Protein AF-A0A9X8VBF4-F1 (afdb_monomer)

InterPro domains:
  IPR005248 Nicotinate/nicotinamide nucleotide adenylyltransferase [PTHR39321] (1-58)
  IPR014729 Rossmann-like alpha/beta/alpha sandwich fold [G3DSA:3.40.50.620] (1-81)

Nearest PDB structures (foldseek):
  6kg3-assembly2_C  TM=9.609E-01  e=2.227E-06  Escherichia coli NCCP15648
  6kh2-assembly3_C  TM=9.630E-01  e=5.297E-06  Escherichia coli NCCP15648
  1k4k-assembly1_A  TM=9.306E-01  e=3.203E-05  Escherichia coli
  4wso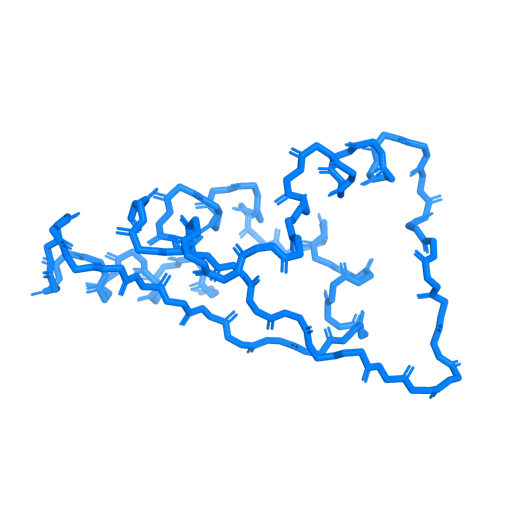-assembly2_B  TM=8.830E-01  e=7.345E-04  Burkholderia thailandensis E264
  3mmx-assembly4_G  TM=8.129E-01  e=4.442E-03  Bacillus anthracis

Mean predicted aligned error: 3.71 Å

Foldseek 3Di:
DVLVVLVVVCVVVDDQDAAEDEDEPVCLLCLVVDDVSVCCVVRHHYHYDYDPPDDPDHPDPVSRVVCVVRDDPDVVCSNVD

pLDDT: mean 91.72, std 7.05, range [55.75, 97.5]

Radius of gyration: 13.03 Å; Cα contacts (8 Å, |Δi|>4): 72; chains: 1; bounding box: 29×20×36 Å

Sequence (81 aa):
YTIETLETIRKERGAAQPLAFIIGQDSLLTLHKWHRWQALLDVCHLLVLARPGYNDRMDTPELQQWLERHRTADPALLSRR

Secondary structure (DSSP, 8-state):
-HHHHHHHHHHHH-SSS--EEEEEHHHHHTGGGSTTGGGHHHH-EEEEE--TTS-SS-SSHHHHHHHHHH--S-GGGGG--

Organism: Serratia marcescens (NCBI:txid615)

Solvent-accessible surface area (backbone atoms only — not comparable to full-atom values): 5061 Å² total; per-residue (Å²): 107,76,49,60,57,46,50,52,51,35,67,75,64,39,82,85,55,58,43,73,47,80,43,46,42,73,52,58,67,49,35,86,76,42,75,67,44,77,57,41,66,78,58,29,46,80,45,70,44,84,50,92,96,58,82,93,69,49,96,42,73,69,54,36,50,53,49,62,74,72,60,75,90,59,70,72,56,55,74,72,83

Structure (mmCIF, N/CA/C/O backbone):
data_AF-A0A9X8VBF4-F1
#
_entry.id   AF-A0A9X8VBF4-F1
#
loop_
_atom_site.group_PDB
_atom_site.id
_atom_site.type_symbol
_atom_site.label_atom_id
_atom_site.label_alt_id
_atom_site.label_comp_id
_atom_site.label_asym_id
_atom_site.label_entity_id
_atom_site.label_seq_id
_atom_site.pdbx_PDB_ins_code
_atom_site.Cartn_x
_atom_site.Cartn_y
_atom_site.Cartn_z
_atom_site.occupancy
_atom_site.B_iso_or_equiv
_atom_site.auth_seq_id
_atom_site.auth_comp_id
_atom_site.auth_asym_id
_atom_site.auth_atom_id
_atom_site.pdbx_PDB_model_num
ATOM 1 N N . TYR A 1 1 ? 6.755 7.187 8.686 1.00 89.50 1 TYR A N 1
ATOM 2 C CA . TYR A 1 1 ? 6.601 6.348 7.471 1.00 89.50 1 TYR A CA 1
ATOM 3 C C . TYR A 1 1 ? 5.127 6.165 7.127 1.00 89.50 1 TYR A C 1
ATOM 5 O O . TYR A 1 1 ? 4.312 6.238 8.035 1.00 89.50 1 TYR A O 1
ATOM 13 N N . THR A 1 2 ? 4.762 5.884 5.865 1.00 95.44 2 THR A N 1
ATOM 14 C CA . THR A 1 2 ? 3.347 5.725 5.449 1.00 95.44 2 THR A CA 1
ATOM 15 C C . THR A 1 2 ? 2.582 4.704 6.295 1.00 95.44 2 THR A C 1
ATOM 17 O O . THR A 1 2 ? 1.452 4.963 6.699 1.00 95.44 2 THR A O 1
ATOM 20 N N . ILE A 1 3 ? 3.219 3.574 6.620 1.00 97.44 3 ILE A N 1
ATOM 21 C CA . ILE A 1 3 ? 2.626 2.531 7.465 1.00 97.44 3 ILE A CA 1
ATOM 22 C C . ILE A 1 3 ? 2.223 3.049 8.854 1.00 97.44 3 ILE A C 1
ATOM 24 O O . ILE A 1 3 ? 1.125 2.759 9.304 1.00 97.44 3 ILE A O 1
ATOM 28 N N . GLU A 1 4 ? 3.048 3.873 9.503 1.00 97.38 4 GLU A N 1
ATOM 29 C CA . GLU A 1 4 ? 2.766 4.401 10.849 1.00 97.38 4 GLU A CA 1
ATOM 30 C C . GLU A 1 4 ? 1.558 5.343 10.832 1.00 97.38 4 GLU A C 1
ATOM 32 O O . GLU A 1 4 ? 0.715 5.313 11.726 1.00 97.38 4 GLU A O 1
ATOM 37 N N . THR A 1 5 ? 1.439 6.162 9.783 1.00 96.94 5 THR A N 1
ATOM 38 C CA . THR A 1 5 ? 0.274 7.029 9.585 1.00 96.94 5 THR A CA 1
ATOM 39 C C . THR A 1 5 ? -0.998 6.202 9.404 1.00 96.94 5 THR A C 1
ATOM 41 O O . THR A 1 5 ? -2.014 6.492 10.034 1.00 96.94 5 THR A O 1
ATOM 44 N N . LEU A 1 6 ? -0.947 5.145 8.588 1.00 96.75 6 LEU A N 1
ATOM 45 C CA . LEU A 1 6 ? -2.095 4.268 8.354 1.00 96.75 6 LEU A CA 1
ATOM 46 C C . LEU A 1 6 ? -2.467 3.444 9.594 1.00 96.75 6 LEU A C 1
ATOM 48 O O . LEU A 1 6 ? -3.652 3.269 9.859 1.00 96.75 6 LEU A O 1
ATOM 52 N N . GLU A 1 7 ? -1.491 2.991 10.385 1.00 96.56 7 GLU A N 1
ATOM 53 C CA . GLU A 1 7 ? -1.724 2.320 11.671 1.00 96.56 7 GLU A CA 1
ATOM 54 C C . GLU A 1 7 ? -2.437 3.253 12.665 1.00 96.56 7 GLU A C 1
ATOM 56 O O . GLU A 1 7 ? -3.379 2.827 13.335 1.00 96.56 7 GLU A O 1
ATOM 61 N N . THR A 1 8 ? -2.042 4.528 12.740 1.00 96.94 8 THR A N 1
ATOM 62 C CA . THR A 1 8 ? -2.722 5.532 13.578 1.00 96.94 8 THR A CA 1
ATOM 63 C C . THR A 1 8 ? -4.161 5.759 13.117 1.00 96.94 8 THR A C 1
ATOM 65 O O . THR A 1 8 ? -5.084 5.629 13.919 1.00 96.94 8 THR A O 1
ATOM 68 N N . ILE A 1 9 ? -4.383 5.976 11.816 1.00 95.75 9 ILE A N 1
ATOM 69 C CA . ILE A 1 9 ? -5.736 6.148 11.261 1.00 95.75 9 ILE A CA 1
ATOM 70 C C . ILE A 1 9 ? -6.592 4.896 11.507 1.00 95.75 9 ILE A C 1
ATOM 72 O O . ILE A 1 9 ? -7.762 5.002 11.873 1.00 95.75 9 ILE A O 1
ATOM 76 N N . ARG A 1 10 ? -6.023 3.694 11.349 1.00 94.19 10 ARG A N 1
ATOM 77 C CA . ARG A 1 10 ? -6.720 2.429 11.614 1.00 94.19 10 ARG A CA 1
ATOM 78 C C . ARG A 1 10 ? -7.129 2.300 13.083 1.00 94.19 10 ARG A C 1
ATOM 80 O O . ARG A 1 10 ? -8.236 1.839 13.354 1.00 94.19 10 ARG A O 1
ATOM 87 N N . LYS A 1 11 ? -6.281 2.724 14.026 1.00 95.00 11 LYS A N 1
ATOM 88 C CA . LYS A 1 11 ? -6.620 2.749 15.460 1.00 95.00 11 LYS A CA 1
ATOM 89 C C . LYS A 1 11 ? -7.769 3.711 15.758 1.00 95.00 11 LYS A C 1
ATOM 91 O O . LYS A 1 11 ? -8.649 3.364 16.535 1.00 95.00 11 LYS A O 1
ATOM 96 N N . GLU A 1 12 ? -7.7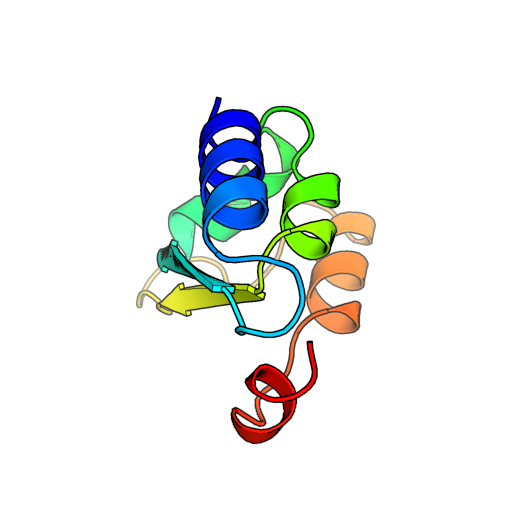90 4.875 15.116 1.00 95.06 12 GLU A N 1
ATOM 97 C CA . GLU A 1 12 ? -8.840 5.885 15.305 1.00 95.06 12 GLU A CA 1
ATOM 98 C C . GLU A 1 12 ? -10.185 5.482 14.682 1.00 95.06 12 GLU A C 1
ATOM 100 O O . GLU A 1 12 ? -11.240 5.744 15.255 1.00 95.06 12 GLU A O 1
ATOM 105 N N . ARG A 1 13 ? -10.167 4.846 13.502 1.00 92.75 13 ARG A N 1
ATOM 106 C CA . ARG A 1 13 ? -11.382 4.450 12.762 1.00 92.75 13 ARG A CA 1
ATOM 107 C C . ARG A 1 13 ? -11.930 3.080 13.168 1.00 92.75 13 ARG A C 1
ATOM 109 O O . ARG A 1 13 ? -13.087 2.778 12.886 1.00 92.75 13 ARG A O 1
ATOM 116 N N . GLY A 1 14 ? -11.116 2.254 13.820 1.00 90.62 14 GLY A N 1
ATOM 117 C CA . GLY A 1 14 ? -11.461 0.884 14.183 1.00 90.62 14 GLY A CA 1
ATOM 118 C C . GLY A 1 14 ? -11.407 -0.094 13.003 1.00 90.62 14 GLY A C 1
ATOM 119 O O . GLY A 1 14 ? -11.098 0.259 11.863 1.00 90.62 14 GLY A O 1
ATOM 120 N N . ALA A 1 15 ? -11.690 -1.367 13.286 1.00 87.19 15 ALA A N 1
ATOM 121 C CA . ALA A 1 15 ? -11.565 -2.463 12.319 1.00 87.19 15 ALA A CA 1
ATOM 122 C C . ALA A 1 15 ? -12.796 -2.656 11.414 1.00 87.19 15 ALA A C 1
ATOM 124 O O . ALA A 1 15 ? -12.720 -3.405 10.451 1.00 87.19 15 ALA A O 1
ATOM 125 N N . ALA A 1 16 ? -13.928 -2.016 11.723 1.00 87.25 16 ALA A N 1
ATOM 126 C CA . ALA A 1 16 ? -15.185 -2.237 11.002 1.00 87.25 16 ALA A CA 1
ATOM 127 C C . ALA A 1 16 ? -15.317 -1.402 9.719 1.00 87.25 16 ALA A C 1
ATOM 129 O O . ALA A 1 16 ? -16.059 -1.778 8.816 1.00 87.25 16 ALA A O 1
ATOM 130 N N . GLN A 1 17 ? -14.633 -0.256 9.643 1.00 89.62 17 GLN A N 1
ATOM 131 C CA . GLN A 1 17 ? -14.698 0.625 8.482 1.00 89.62 17 GLN A CA 1
ATOM 132 C C . GLN A 1 17 ? -13.562 0.290 7.503 1.00 89.62 17 GLN A C 1
ATOM 134 O O . GLN A 1 17 ? -12.398 0.352 7.907 1.00 89.62 17 GLN A O 1
ATOM 139 N N . PRO A 1 18 ? -13.847 0.002 6.221 1.00 91.94 18 PRO A N 1
ATOM 140 C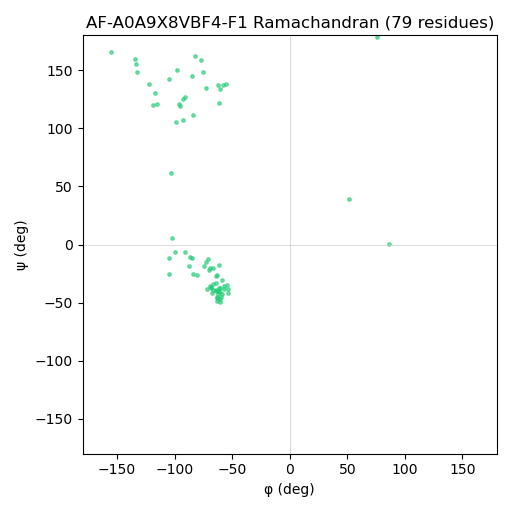 CA . PRO A 1 18 ? -12.802 -0.157 5.219 1.00 91.94 18 PRO A CA 1
ATOM 141 C C . PRO A 1 18 ? -11.947 1.106 5.104 1.00 91.94 18 PRO A C 1
ATOM 143 O O . PRO A 1 18 ? -12.462 2.227 5.094 1.00 91.94 18 PRO A O 1
ATOM 146 N N . LEU A 1 19 ? -10.632 0.925 5.004 1.00 93.88 19 LEU A N 1
ATOM 147 C CA . LEU A 1 19 ? -9.673 2.008 4.798 1.00 93.88 19 LEU A CA 1
ATOM 148 C C . LEU A 1 19 ? -8.983 1.780 3.463 1.00 93.88 19 LEU A C 1
ATOM 150 O O . LEU A 1 19 ? -8.483 0.685 3.216 1.00 93.88 19 LEU A O 1
ATOM 154 N N . ALA A 1 20 ? -8.933 2.810 2.626 1.00 94.44 20 ALA A N 1
ATOM 155 C CA . ALA A 1 20 ? -8.249 2.763 1.346 1.00 94.44 20 ALA A CA 1
ATOM 156 C C . ALA A 1 20 ? -7.176 3.850 1.274 1.00 94.44 20 ALA A C 1
ATOM 158 O O . ALA A 1 20 ? -7.406 4.989 1.682 1.00 94.44 20 ALA A O 1
ATOM 159 N N . PHE A 1 21 ? -6.018 3.497 0.728 1.00 96.38 21 PHE A N 1
ATOM 160 C CA . PHE A 1 21 ? -4.925 4.414 0.450 1.00 96.38 21 PHE A CA 1
ATOM 161 C C . PHE A 1 21 ? -4.706 4.495 -1.062 1.00 96.38 21 PHE A C 1
ATOM 163 O O . PHE A 1 21 ? -4.477 3.482 -1.725 1.00 96.38 21 PHE A O 1
ATOM 170 N N . ILE A 1 22 ? -4.834 5.702 -1.615 1.00 96.19 22 ILE A N 1
ATOM 171 C CA . ILE A 1 22 ? -4.764 5.943 -3.058 1.00 96.19 22 ILE A CA 1
ATOM 172 C C . ILE A 1 22 ? -3.320 6.254 -3.441 1.00 96.19 22 ILE A C 1
ATOM 174 O O . ILE A 1 22 ? -2.709 7.158 -2.873 1.00 96.19 22 ILE A O 1
ATOM 178 N N . ILE A 1 23 ? -2.796 5.528 -4.426 1.00 96.06 23 ILE A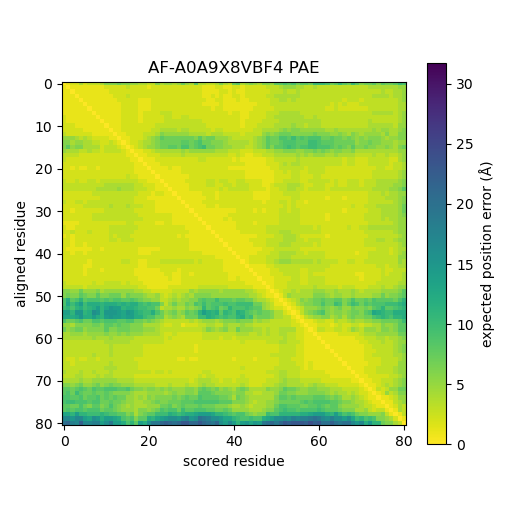 N 1
ATOM 179 C CA . ILE A 1 23 ? -1.446 5.712 -4.963 1.00 96.06 23 ILE A CA 1
ATOM 180 C C . ILE A 1 23 ? -1.453 5.689 -6.493 1.00 96.06 23 ILE A C 1
ATOM 182 O O . ILE A 1 23 ? -2.375 5.168 -7.119 1.00 96.06 23 ILE A O 1
ATOM 186 N N . GLY A 1 24 ? -0.409 6.237 -7.109 1.00 94.69 24 GLY A N 1
ATOM 187 C CA . GLY A 1 24 ? -0.172 6.094 -8.546 1.00 94.69 24 GLY A CA 1
ATOM 188 C C . GLY A 1 24 ? 0.514 4.772 -8.908 1.00 94.69 24 GLY A C 1
ATOM 189 O O . GLY A 1 24 ? 1.140 4.124 -8.065 1.00 94.69 24 GLY A O 1
ATOM 190 N N . GLN A 1 25 ? 0.431 4.389 -10.186 1.00 93.31 25 GLN A N 1
ATOM 191 C CA . GLN A 1 25 ? 1.150 3.238 -10.754 1.00 93.31 25 GLN A CA 1
ATOM 192 C C . GLN A 1 25 ? 2.668 3.293 -10.493 1.00 93.31 25 GLN A C 1
ATOM 194 O O . GLN A 1 25 ? 3.295 2.280 -10.207 1.00 93.31 25 GLN A O 1
ATOM 199 N N . ASP A 1 26 ? 3.268 4.478 -10.550 1.00 92.88 26 ASP A N 1
ATOM 200 C CA . ASP A 1 26 ? 4.684 4.726 -10.259 1.00 92.88 26 ASP A CA 1
ATOM 201 C C . ASP A 1 26 ? 5.068 4.380 -8.809 1.00 92.88 26 ASP A C 1
ATOM 203 O O . ASP A 1 26 ? 6.114 3.779 -8.543 1.00 92.88 26 ASP A O 1
ATOM 207 N N . SER A 1 27 ? 4.180 4.705 -7.870 1.00 95.06 27 SER A N 1
ATOM 208 C CA . SER A 1 27 ? 4.326 4.342 -6.461 1.00 95.06 27 SER A CA 1
ATOM 209 C C . SER A 1 27 ? 4.171 2.835 -6.246 1.00 95.06 27 SER A C 1
ATOM 211 O O . SER A 1 27 ? 4.900 2.269 -5.436 1.00 95.06 27 SER A O 1
ATOM 213 N N . LEU A 1 28 ? 3.286 2.162 -6.996 1.00 95.06 28 LEU A N 1
ATOM 214 C CA . LEU A 1 28 ? 3.151 0.701 -6.941 1.00 95.06 28 LEU A CA 1
ATOM 215 C C . LEU A 1 28 ? 4.457 -0.000 -7.347 1.00 95.06 28 LEU A C 1
ATOM 217 O O . LEU A 1 28 ? 4.917 -0.888 -6.630 1.00 95.06 28 LEU A O 1
ATOM 221 N N . LEU A 1 29 ? 5.085 0.424 -8.449 1.00 93.62 29 LEU A N 1
ATOM 222 C CA . LEU A 1 29 ? 6.334 -0.179 -8.941 1.00 93.62 29 LEU A CA 1
ATOM 223 C C . LEU A 1 29 ? 7.469 -0.106 -7.907 1.00 93.62 29 LEU A C 1
ATOM 225 O O . LEU A 1 29 ? 8.312 -0.998 -7.823 1.00 93.62 29 LEU A O 1
ATOM 229 N N . THR A 1 30 ? 7.467 0.926 -7.063 1.00 95.31 30 THR A N 1
ATOM 230 C CA . THR A 1 30 ? 8.479 1.134 -6.016 1.00 95.31 30 THR A CA 1
ATOM 231 C C . THR A 1 30 ? 8.010 0.752 -4.611 1.00 95.31 30 THR A C 1
ATOM 233 O O . THR A 1 30 ? 8.767 0.921 -3.654 1.00 95.31 30 THR A O 1
ATOM 236 N N . LEU A 1 31 ? 6.809 0.178 -4.469 1.00 96.19 31 LEU A N 1
ATOM 237 C CA . LEU A 1 31 ? 6.183 -0.125 -3.178 1.00 96.19 31 LEU A CA 1
ATOM 238 C C . LEU A 1 31 ? 7.053 -1.034 -2.303 1.00 96.19 31 LEU A C 1
ATOM 240 O O . LEU A 1 31 ? 7.170 -0.810 -1.105 1.00 96.19 31 LEU A O 1
ATOM 244 N N . HIS A 1 32 ? 7.735 -2.007 -2.910 1.00 95.44 32 HIS A N 1
ATOM 245 C CA . HIS A 1 32 ? 8.625 -2.950 -2.223 1.00 95.44 32 HIS A CA 1
ATOM 246 C C . HIS A 1 32 ? 9.819 -2.290 -1.511 1.00 95.44 32 HIS A C 1
ATOM 248 O O . HIS A 1 32 ? 10.440 -2.901 -0.643 1.00 95.44 32 HIS A O 1
ATOM 254 N N . LYS A 1 33 ? 10.140 -1.038 -1.862 1.00 96.44 33 LYS A N 1
ATOM 255 C CA . LYS A 1 33 ? 11.195 -0.234 -1.229 1.00 96.44 33 LYS A CA 1
ATOM 256 C C . LYS A 1 33 ? 10.687 0.526 -0.004 1.00 96.44 33 LYS A C 1
ATOM 258 O O . LYS A 1 33 ? 11.482 1.108 0.729 1.00 96.44 33 LYS A O 1
ATOM 263 N N . TRP A 1 34 ? 9.373 0.569 0.212 1.00 97.00 34 TRP A N 1
ATOM 264 C CA . TRP A 1 34 ? 8.788 1.298 1.326 1.00 97.00 34 TRP A CA 1
ATOM 265 C C . TRP A 1 34 ? 8.995 0.532 2.630 1.00 97.00 34 TRP A C 1
ATOM 267 O O . TRP A 1 34 ? 9.005 -0.701 2.685 1.00 97.00 34 TRP A O 1
ATOM 277 N N . HIS A 1 35 ? 9.127 1.283 3.718 1.00 97.50 35 HIS A N 1
ATOM 278 C CA . HIS A 1 35 ? 9.284 0.706 5.044 1.00 97.50 35 HIS A CA 1
ATOM 279 C C . HIS A 1 35 ? 8.059 -0.142 5.424 1.00 97.50 35 HIS A C 1
ATOM 281 O O . HIS A 1 35 ? 6.940 0.372 5.453 1.00 97.50 35 HIS A O 1
ATOM 287 N N . ARG A 1 36 ? 8.279 -1.434 5.719 1.00 97.19 36 ARG A N 1
ATOM 288 C CA . ARG A 1 36 ? 7.238 -2.424 6.075 1.00 97.19 36 ARG A CA 1
ATOM 289 C C . ARG A 1 36 ? 6.072 -2.477 5.071 1.00 97.19 36 ARG A C 1
ATOM 291 O O . ARG A 1 36 ? 4.921 -2.637 5.463 1.00 97.19 36 ARG A O 1
ATOM 298 N N . TRP A 1 37 ? 6.362 -2.364 3.775 1.00 96.69 37 TRP A N 1
ATOM 299 C CA . TRP A 1 37 ? 5.349 -2.262 2.717 1.00 96.69 37 TRP A CA 1
ATOM 300 C C . TRP A 1 37 ? 4.299 -3.385 2.707 1.00 96.69 37 TRP A C 1
ATOM 302 O O . TRP A 1 37 ? 3.134 -3.129 2.424 1.00 96.69 37 TRP A O 1
ATOM 312 N N . GLN A 1 38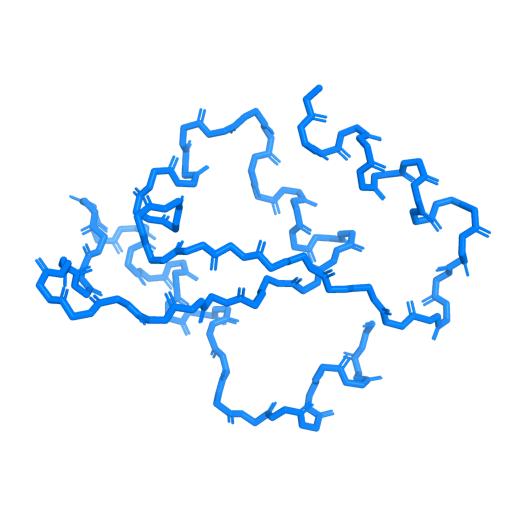 ? 4.673 -4.616 3.066 1.00 95.38 38 GLN A N 1
ATOM 313 C CA . GLN A 1 38 ? 3.733 -5.741 3.116 1.00 95.38 38 GLN A CA 1
ATOM 314 C C . GLN A 1 38 ? 2.634 -5.530 4.167 1.00 95.38 38 GLN A C 1
ATOM 316 O O . GLN A 1 38 ? 1.489 -5.898 3.928 1.00 95.38 38 GLN A O 1
ATOM 321 N N . ALA A 1 39 ? 2.958 -4.859 5.279 1.00 96.00 39 ALA A N 1
ATOM 322 C CA . ALA A 1 39 ? 2.007 -4.563 6.349 1.00 96.00 39 ALA A CA 1
ATOM 323 C C . ALA A 1 39 ? 0.962 -3.507 5.945 1.00 96.00 39 ALA A C 1
ATOM 325 O O . ALA A 1 39 ? -0.042 -3.340 6.633 1.00 96.00 39 ALA A O 1
ATOM 326 N N . LEU A 1 40 ? 1.156 -2.797 4.823 1.00 96.38 40 LEU A N 1
ATOM 327 C CA . LEU A 1 40 ? 0.162 -1.844 4.318 1.00 96.38 40 LEU A CA 1
ATOM 328 C C . LEU A 1 40 ? -1.167 -2.547 4.011 1.00 96.38 40 LEU A C 1
ATOM 330 O O . LEU A 1 40 ? -2.223 -1.990 4.305 1.00 96.38 40 LEU A O 1
ATOM 334 N N . LEU A 1 41 ? -1.110 -3.780 3.490 1.00 94.31 41 LEU A N 1
ATOM 335 C CA . LEU A 1 41 ? -2.298 -4.583 3.180 1.00 94.31 41 LEU A CA 1
ATOM 336 C C . LEU A 1 41 ? -3.009 -5.140 4.423 1.00 94.31 41 LEU A C 1
ATOM 338 O O . LEU A 1 41 ? -4.158 -5.569 4.328 1.00 94.31 41 LEU A O 1
ATOM 342 N N . ASP A 1 42 ? -2.358 -5.117 5.589 1.00 92.81 42 ASP A N 1
ATOM 343 C CA . ASP A 1 42 ? -2.991 -5.509 6.852 1.00 92.81 42 ASP A CA 1
ATOM 344 C C . ASP A 1 42 ? -3.856 -4.384 7.427 1.00 92.81 42 ASP A C 1
ATOM 346 O O . ASP A 1 42 ? -4.815 -4.641 8.157 1.00 92.81 42 ASP A O 1
ATOM 350 N N . VAL A 1 43 ? -3.527 -3.130 7.099 1.00 94.56 43 VAL A N 1
ATOM 351 C CA . VAL A 1 43 ? -4.194 -1.947 7.655 1.00 94.56 43 VAL A CA 1
ATOM 352 C C . VAL A 1 43 ? -5.151 -1.277 6.673 1.00 94.56 43 VAL A C 1
ATOM 354 O O . VAL A 1 43 ? -6.102 -0.628 7.119 1.00 94.56 43 VAL A O 1
ATOM 357 N N . CYS A 1 44 ? -4.947 -1.428 5.362 1.00 94.88 44 CYS A N 1
ATOM 358 C CA . CYS A 1 44 ? -5.767 -0.789 4.332 1.00 94.88 44 CYS A CA 1
ATOM 359 C C . CYS A 1 44 ? -5.749 -1.536 2.988 1.00 94.88 44 CYS A C 1
ATOM 361 O O . CYS A 1 44 ? -4.876 -2.357 2.719 1.00 94.88 44 CYS A O 1
ATOM 363 N N . HIS A 1 45 ? -6.688 -1.183 2.113 1.00 94.81 45 HIS A N 1
ATOM 364 C CA . HIS A 1 45 ? -6.648 -1.513 0.690 1.00 94.81 45 HIS A CA 1
ATOM 365 C C . HIS A 1 45 ? -5.812 -0.482 -0.072 1.00 94.81 45 HIS A C 1
ATOM 367 O O . HIS A 1 45 ? -5.871 0.712 0.227 1.00 94.81 45 HIS A O 1
ATOM 373 N N . LEU A 1 46 ? -5.085 -0.915 -1.101 1.00 95.50 46 LEU A N 1
ATOM 374 C CA . LEU A 1 46 ? -4.391 -0.008 -2.018 1.00 95.50 46 LEU A CA 1
ATOM 375 C C . LEU A 1 46 ? -5.246 0.236 -3.262 1.00 95.50 46 LEU A C 1
ATOM 377 O O . LEU A 1 46 ? -5.565 -0.695 -3.999 1.00 95.50 46 LEU A O 1
ATOM 381 N N . LEU A 1 47 ? -5.583 1.498 -3.514 1.00 95.12 47 LEU A N 1
ATOM 382 C CA . LEU A 1 47 ? -6.243 1.927 -4.743 1.00 95.12 47 LEU A CA 1
ATOM 383 C C . LEU A 1 47 ? -5.193 2.501 -5.686 1.00 95.12 47 LEU A C 1
ATOM 385 O O . LEU A 1 47 ? -4.694 3.606 -5.476 1.00 95.12 47 LEU A O 1
ATOM 389 N N . VAL A 1 48 ? -4.850 1.732 -6.715 1.00 94.12 48 VAL A N 1
ATOM 390 C CA . VAL A 1 48 ? -3.808 2.107 -7.671 1.00 94.12 48 VAL A CA 1
ATOM 391 C C . VAL A 1 48 ? -4.438 2.771 -8.885 1.00 94.12 48 VAL A C 1
ATOM 393 O O . VAL A 1 48 ? -5.223 2.162 -9.612 1.00 94.12 48 VAL A O 1
ATOM 396 N N . LEU A 1 49 ? -4.067 4.024 -9.122 1.00 93.19 49 LEU A N 1
ATOM 397 C CA . LEU A 1 49 ? -4.437 4.751 -10.326 1.00 93.19 49 LEU A CA 1
ATOM 398 C C . LEU A 1 49 ? -3.457 4.400 -11.447 1.00 93.19 49 LEU A C 1
ATOM 400 O O . LEU A 1 49 ? -2.278 4.769 -11.402 1.00 93.19 49 LEU A O 1
ATOM 404 N N . ALA A 1 50 ? -3.957 3.686 -12.458 1.00 89.62 50 ALA A N 1
ATOM 405 C CA . ALA A 1 50 ? -3.187 3.358 -13.650 1.00 89.62 50 ALA A CA 1
ATOM 406 C C . ALA A 1 50 ? -2.757 4.643 -14.373 1.00 89.62 50 ALA A C 1
ATOM 408 O O . ALA A 1 50 ? -3.561 5.552 -14.589 1.00 89.62 50 ALA A O 1
ATOM 409 N N . ARG A 1 51 ? -1.483 4.709 -14.769 1.00 87.50 51 ARG A N 1
ATOM 410 C CA . ARG A 1 51 ? -0.918 5.852 -15.490 1.00 87.50 51 ARG A CA 1
ATOM 411 C C . ARG A 1 51 ? -0.408 5.399 -16.861 1.00 87.50 51 ARG A C 1
ATOM 413 O O . ARG A 1 51 ? 0.476 4.544 -16.903 1.00 87.50 51 ARG A O 1
ATOM 420 N N . PRO A 1 52 ? -0.925 5.952 -17.974 1.00 85.50 52 PRO A N 1
ATOM 421 C CA . PRO A 1 52 ? -0.417 5.640 -19.307 1.00 85.50 52 PRO A CA 1
ATOM 422 C C . PRO A 1 52 ? 1.090 5.902 -19.412 1.00 85.50 52 PRO A C 1
ATOM 424 O O . PRO A 1 52 ? 1.581 6.910 -18.902 1.00 85.50 52 PRO A O 1
ATOM 427 N N . GLY A 1 53 ? 1.817 4.996 -20.069 1.00 82.88 53 GLY A N 1
ATOM 428 C CA . GLY A 1 53 ? 3.270 5.098 -20.259 1.00 82.88 53 GLY A CA 1
ATOM 429 C C . GLY A 1 53 ? 4.127 4.526 -19.123 1.00 82.88 53 GLY A C 1
ATOM 430 O O . GLY A 1 53 ? 5.349 4.569 -19.227 1.00 82.88 53 GLY A O 1
ATOM 431 N N . TYR A 1 54 ? 3.522 3.975 -18.066 1.00 82.88 54 TYR A N 1
ATOM 432 C CA . TYR A 1 54 ? 4.238 3.242 -17.018 1.00 82.88 54 TYR A CA 1
ATOM 433 C C . TYR A 1 54 ? 4.178 1.733 -17.244 1.00 82.88 54 TYR A C 1
ATOM 435 O O . TYR A 1 54 ? 3.206 1.222 -17.798 1.00 82.88 54 TYR A O 1
ATOM 443 N N . ASN A 1 55 ? 5.221 1.034 -16.790 1.00 79.81 55 ASN A N 1
ATOM 444 C CA . ASN A 1 55 ? 5.284 -0.421 -16.839 1.00 79.81 55 ASN A CA 1
ATOM 445 C C . ASN A 1 55 ? 4.154 -1.031 -15.990 1.00 79.81 55 ASN A C 1
ATOM 447 O O . ASN A 1 55 ? 3.861 -0.573 -14.881 1.00 79.81 55 ASN A O 1
ATOM 451 N N . ASP A 1 56 ? 3.520 -2.062 -16.527 1.00 80.81 56 ASP A N 1
ATOM 452 C CA . ASP A 1 56 ? 2.493 -2.866 -15.871 1.00 80.81 56 ASP A CA 1
ATOM 453 C C . ASP A 1 56 ? 3.083 -4.083 -15.138 1.00 80.81 56 ASP A C 1
ATOM 455 O O . ASP A 1 56 ? 2.369 -4.766 -14.401 1.00 80.81 56 ASP A O 1
ATOM 459 N N . ARG A 1 57 ? 4.391 -4.322 -15.300 1.00 88.88 57 ARG A N 1
ATOM 460 C CA . ARG A 1 57 ? 5.143 -5.405 -14.662 1.00 88.88 57 ARG A CA 1
ATOM 461 C C . ARG A 1 57 ? 6.020 -4.918 -13.516 1.00 88.88 57 ARG A C 1
ATOM 463 O O . ARG A 1 57 ? 6.660 -3.872 -13.610 1.00 88.88 57 ARG A O 1
ATOM 470 N N . MET A 1 58 ? 6.088 -5.731 -12.467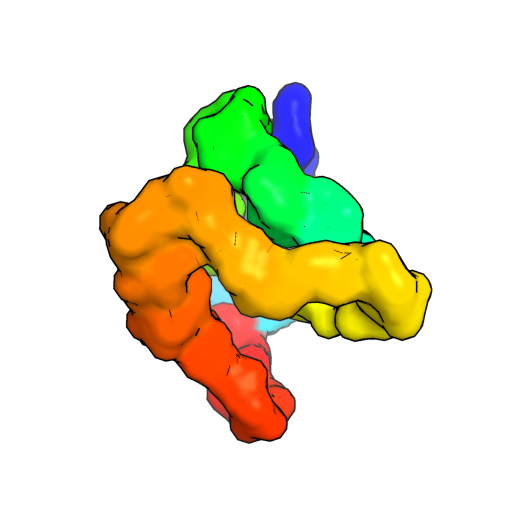 1.00 92.38 58 MET A N 1
ATOM 471 C CA . MET A 1 58 ? 6.999 -5.535 -11.339 1.00 92.38 58 MET A CA 1
ATOM 472 C C . MET A 1 58 ? 8.436 -5.960 -11.686 1.00 92.38 58 MET A C 1
ATOM 474 O O . MET A 1 58 ? 8.653 -6.778 -12.580 1.00 92.38 58 MET A O 1
ATOM 478 N N . ASP A 1 59 ? 9.410 -5.436 -10.936 1.00 91.38 59 ASP A N 1
ATOM 479 C CA . ASP A 1 59 ? 10.848 -5.646 -11.182 1.00 91.38 59 ASP A CA 1
ATOM 480 C C . ASP A 1 59 ? 11.298 -7.114 -11.057 1.00 91.38 59 ASP A C 1
ATOM 482 O O . ASP A 1 59 ? 12.287 -7.509 -11.674 1.00 91.38 59 ASP A O 1
ATOM 486 N N . THR A 1 60 ? 10.589 -7.933 -10.268 1.00 93.56 60 THR A N 1
ATOM 487 C CA . THR A 1 60 ? 10.909 -9.357 -10.079 1.00 93.56 60 THR A CA 1
ATOM 488 C C . THR A 1 60 ? 9.665 -10.246 -10.187 1.00 93.56 60 THR A C 1
ATOM 490 O O . THR A 1 60 ? 8.550 -9.779 -9.919 1.00 93.56 60 THR A O 1
ATOM 493 N N . PRO A 1 61 ? 9.824 -11.540 -10.533 1.00 95.25 61 PRO A N 1
ATOM 494 C C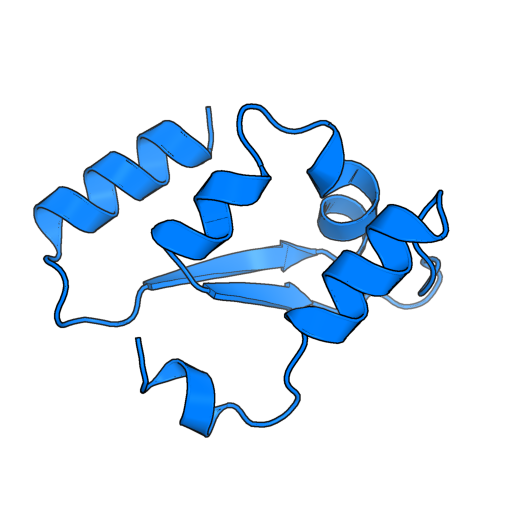A . PRO A 1 61 ? 8.717 -12.497 -10.562 1.00 95.25 61 PRO A CA 1
ATOM 495 C C . PRO A 1 61 ? 7.981 -12.628 -9.222 1.00 95.25 61 PRO A C 1
ATOM 497 O O . PRO A 1 61 ? 6.763 -12.773 -9.204 1.00 95.25 61 PRO A O 1
ATOM 500 N N . GLU A 1 62 ? 8.687 -12.535 -8.096 1.00 95.31 62 GLU A N 1
ATOM 501 C CA . GLU A 1 62 ? 8.097 -12.641 -6.756 1.00 95.31 62 GLU A CA 1
ATOM 502 C C . GLU A 1 62 ? 7.188 -11.445 -6.460 1.00 95.31 62 GLU A C 1
ATOM 504 O O . GLU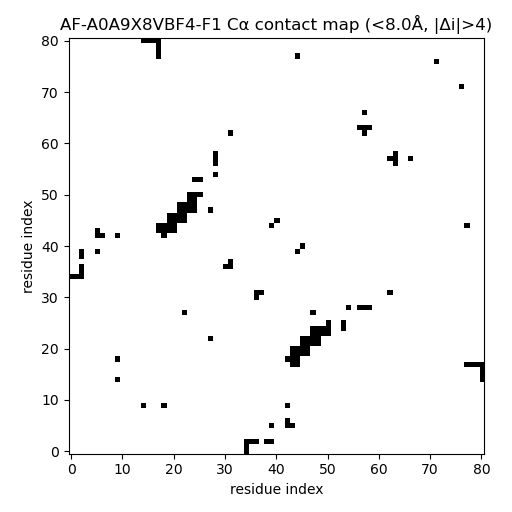 A 1 62 ? 6.090 -11.606 -5.924 1.00 95.31 62 GLU A O 1
ATOM 509 N N . LEU A 1 63 ? 7.615 -10.239 -6.848 1.00 95.00 63 LEU A N 1
ATOM 510 C CA . LEU A 1 63 ? 6.798 -9.032 -6.725 1.00 95.00 63 LEU A CA 1
ATOM 511 C C . LEU A 1 63 ? 5.600 -9.066 -7.675 1.00 95.00 63 LEU A C 1
ATOM 513 O O . LEU A 1 63 ? 4.509 -8.636 -7.301 1.00 95.00 63 LEU A O 1
ATOM 517 N N . GLN A 1 64 ? 5.784 -9.610 -8.879 1.00 95.62 64 GLN A N 1
ATOM 518 C CA . GLN A 1 64 ? 4.702 -9.804 -9.839 1.00 95.62 64 GLN A CA 1
ATOM 519 C C . GLN A 1 64 ? 3.650 -10.780 -9.293 1.00 95.62 64 GLN A C 1
ATOM 521 O O . GLN A 1 64 ? 2.458 -10.478 -9.308 1.00 95.62 64 GLN A O 1
ATOM 526 N N . GLN A 1 65 ? 4.084 -11.906 -8.725 1.00 95.88 65 GLN A N 1
ATOM 527 C CA . GLN A 1 65 ? 3.193 -12.878 -8.098 1.00 95.88 65 GLN A CA 1
ATOM 528 C C . GLN A 1 65 ? 2.483 -12.292 -6.871 1.00 95.88 65 GLN A C 1
ATOM 530 O O . GLN A 1 65 ? 1.294 -12.540 -6.660 1.00 95.88 65 GLN A O 1
ATOM 535 N N . TRP A 1 66 ? 3.183 -11.487 -6.064 1.00 95.38 66 TRP A N 1
ATOM 536 C CA . TRP A 1 66 ? 2.561 -10.753 -4.965 1.00 95.38 66 TRP A CA 1
ATOM 537 C C . TRP A 1 66 ? 1.465 -9.811 -5.477 1.00 95.38 66 TRP A C 1
ATOM 539 O O . TRP A 1 66 ? 0.372 -9.804 -4.913 1.00 95.38 66 TRP A O 1
ATOM 549 N N . LEU A 1 67 ? 1.715 -9.063 -6.556 1.00 94.50 67 LEU A N 1
ATOM 550 C CA . LEU A 1 67 ? 0.726 -8.166 -7.153 1.00 94.50 67 LEU A CA 1
ATOM 551 C C . LEU A 1 67 ? -0.505 -8.945 -7.631 1.00 94.50 67 LEU A C 1
ATOM 553 O O . LEU A 1 67 ? -1.627 -8.590 -7.284 1.00 94.50 67 LEU A O 1
ATOM 557 N N . GLU A 1 68 ? -0.306 -10.025 -8.382 1.00 94.44 68 GLU A N 1
ATOM 558 C CA . GLU A 1 68 ? -1.392 -10.858 -8.913 1.00 94.44 68 GLU A CA 1
ATOM 559 C C . GLU A 1 68 ? -2.243 -11.485 -7.806 1.00 94.44 68 GLU A C 1
ATOM 561 O O . GLU A 1 68 ? -3.465 -11.537 -7.926 1.00 94.44 68 GLU A O 1
ATOM 566 N N . ARG A 1 69 ? -1.619 -11.898 -6.697 1.00 94.69 69 ARG A N 1
ATOM 567 C CA . ARG A 1 69 ? -2.315 -12.495 -5.551 1.00 94.69 69 ARG A CA 1
ATOM 568 C C . ARG A 1 69 ? -3.244 -11.519 -4.826 1.00 94.69 69 ARG A C 1
ATOM 570 O O . ARG A 1 69 ? -4.255 -11.954 -4.280 1.00 94.69 69 ARG A O 1
ATOM 577 N N . HIS A 1 70 ? -2.885 -10.238 -4.765 1.00 93.94 70 HIS A N 1
ATOM 578 C CA . HIS A 1 70 ? -3.624 -9.230 -3.992 1.00 93.94 70 HIS A CA 1
ATOM 579 C C . HIS A 1 70 ? -4.473 -8.297 -4.864 1.00 93.94 70 HIS A C 1
ATOM 581 O O . HIS A 1 70 ? -5.305 -7.554 -4.343 1.00 93.94 70 HIS A O 1
ATOM 587 N N . ARG A 1 71 ? -4.288 -8.319 -6.187 1.00 92.69 71 ARG A N 1
ATOM 588 C CA . ARG A 1 71 ? -5.069 -7.515 -7.125 1.00 92.69 71 ARG A CA 1
ATOM 589 C C . ARG A 1 71 ? -6.488 -8.064 -7.254 1.00 92.69 71 ARG A C 1
ATOM 591 O O . ARG A 1 71 ? -6.699 -9.248 -7.487 1.00 92.69 71 ARG A O 1
ATOM 598 N N . THR A 1 72 ? -7.462 -7.161 -7.216 1.00 92.19 72 THR A N 1
ATOM 599 C CA . THR A 1 72 ? -8.854 -7.441 -7.581 1.00 92.19 72 THR A CA 1
ATOM 600 C C . THR A 1 72 ? -9.382 -6.352 -8.511 1.00 92.19 72 THR A C 1
ATOM 602 O O . THR A 1 72 ? -8.962 -5.198 -8.428 1.00 92.19 72 THR A O 1
ATOM 605 N N . ALA A 1 73 ? -10.286 -6.730 -9.416 1.00 87.00 73 ALA A N 1
ATOM 606 C CA . ALA A 1 73 ? -11.056 -5.799 -10.242 1.00 87.00 73 ALA A CA 1
ATOM 607 C C . ALA A 1 73 ? -12.477 -5.572 -9.700 1.00 87.00 73 ALA A C 1
ATOM 609 O O . ALA A 1 73 ? -13.202 -4.735 -10.230 1.00 87.00 73 ALA A O 1
ATOM 610 N N . ASP A 1 74 ? -12.878 -6.310 -8.661 1.00 89.50 74 ASP A N 1
ATOM 611 C CA . ASP A 1 74 ? -14.195 -6.193 -8.048 1.00 89.50 74 ASP A CA 1
ATOM 612 C C . ASP A 1 74 ? -14.154 -5.204 -6.866 1.00 89.50 74 ASP A C 1
ATOM 614 O O . ASP A 1 74 ? -13.614 -5.544 -5.804 1.00 89.50 74 ASP A O 1
ATOM 618 N N . PRO A 1 75 ? -14.725 -3.991 -7.007 1.00 83.81 75 PRO A N 1
ATOM 619 C CA . PRO A 1 75 ? -14.767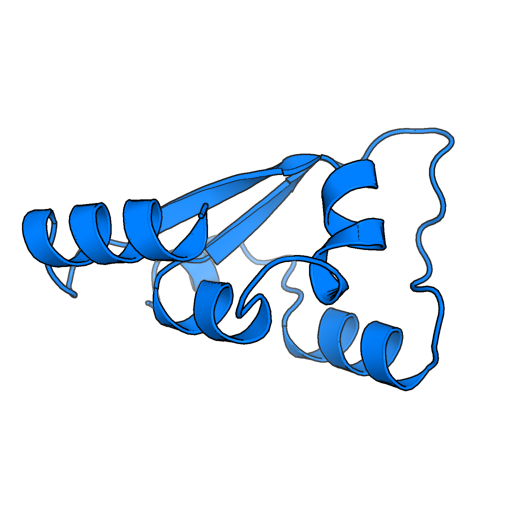 -3.012 -5.927 1.00 83.81 75 PRO A CA 1
ATOM 620 C C . PRO A 1 75 ? -15.651 -3.460 -4.757 1.00 83.81 75 PRO A C 1
ATOM 622 O O . PRO A 1 75 ? -15.457 -2.976 -3.642 1.00 83.81 75 PRO A O 1
ATOM 625 N N . ALA A 1 76 ? -16.586 -4.400 -4.951 1.00 84.44 76 ALA A N 1
ATOM 626 C CA . ALA A 1 76 ? -17.408 -4.914 -3.859 1.00 84.44 76 ALA A CA 1
ATOM 627 C C . ALA A 1 76 ? -16.556 -5.652 -2.815 1.00 84.44 76 ALA A C 1
ATOM 629 O O . ALA A 1 76 ? -16.890 -5.642 -1.628 1.00 84.44 76 ALA A O 1
ATOM 630 N N . LEU A 1 77 ? -15.415 -6.225 -3.212 1.00 83.75 77 LEU A N 1
ATOM 631 C CA . LEU A 1 77 ? -14.486 -6.878 -2.288 1.00 83.75 77 LEU A CA 1
ATOM 632 C C . LEU A 1 77 ? -13.773 -5.891 -1.354 1.00 83.75 77 LEU A C 1
ATOM 634 O O . LEU A 1 77 ? -13.365 -6.290 -0.269 1.00 83.75 77 LEU A O 1
ATOM 638 N N . LEU A 1 78 ? -13.715 -4.601 -1.699 1.00 79.19 78 LEU A N 1
ATOM 639 C CA . LEU A 1 78 ? -13.163 -3.561 -0.820 1.00 79.19 78 LEU A CA 1
ATOM 640 C C . LEU A 1 78 ? -14.062 -3.288 0.391 1.00 79.19 78 LEU A C 1
ATOM 642 O O . LEU A 1 78 ? -13.592 -2.792 1.408 1.00 79.19 78 LEU A O 1
ATOM 646 N N . SER A 1 79 ? -15.355 -3.624 0.302 1.00 75.31 79 SER A N 1
ATOM 647 C CA . SER A 1 79 ? -16.274 -3.553 1.447 1.00 75.31 79 SER A CA 1
ATOM 648 C C . SER A 1 79 ? -16.041 -4.680 2.456 1.00 75.31 79 SER A C 1
ATOM 650 O O . SER A 1 79 ? -16.464 -4.588 3.606 1.00 75.31 79 SER A O 1
ATOM 652 N N . ARG A 1 80 ? -15.355 -5.744 2.022 1.00 63.44 80 ARG A N 1
ATOM 653 C CA . ARG A 1 80 ? -15.031 -6.923 2.819 1.00 63.44 80 ARG A CA 1
ATOM 654 C C . ARG A 1 80 ? -13.568 -6.875 3.254 1.00 63.44 80 ARG A C 1
ATOM 656 O O . ARG A 1 80 ? -12.808 -7.750 2.858 1.00 63.44 80 ARG A O 1
ATOM 663 N N . ARG A 1 81 ? -13.208 -5.845 4.033 1.00 55.75 81 ARG A N 1
ATOM 664 C CA . ARG A 1 81 ? -12.198 -5.801 5.119 1.00 55.75 81 ARG A CA 1
ATOM 665 C C . ARG A 1 81 ? -11.927 -4.354 5.531 1.00 55.75 81 ARG A C 1
ATOM 667 O O . ARG A 1 81 ? -11.796 -3.502 4.624 1.00 55.75 81 ARG A O 1
#